Protein AF-A0A6B0SMX0-F1 (afdb_monomer)

Radius of gyration: 13.48 Å; Cα contacts (8 Å, |Δi|>4): 174; chains: 1; bounding box: 30×24×40 Å

Secondary structure (DSSP, 8-state):
-EEEE--SSS------S--TT-PPEEEEEEE--TTS--EEPPHHHHHH-HHHHHHHHH--TT-SEEEEEEPGGGHHHHHHHHHHHHTT-SSEEETTEEEEEEEEE-

pLDDT: mean 76.84, std 15.34, range [36.81, 93.0]

Sequence (106 aa):
MIEAVECDSARFVDLAPDGGGIQPTYLVLLDVDDDVDVRQLSSTEVLLAPEVQNAVAYFGEQTDSVRVRTRPDRRLAVEEHVEAMREQGSAFEFAGRRFDLEVVAG

Structure (mmCIF, N/CA/C/O backbone):
data_AF-A0A6B0SMX0-F1
#
_entry.id   AF-A0A6B0SMX0-F1
#
loop_
_atom_site.group_PDB
_atom_site.id
_atom_site.type_symbol
_atom_site.label_atom_id
_atom_site.label_alt_id
_atom_site.label_comp_id
_atom_site.label_asym_id
_atom_site.label_entity_id
_atom_site.label_seq_id
_atom_site.pdbx_PDB_ins_code
_atom_site.Cartn_x
_atom_site.Cartn_y
_atom_site.Cartn_z
_atom_site.occupancy
_atom_site.B_iso_or_equiv
_atom_site.auth_seq_id
_atom_site.auth_comp_id
_atom_site.auth_asym_id
_atom_site.auth_atom_id
_atom_site.pdbx_PDB_model_num
ATOM 1 N N . MET A 1 1 ? -9.740 -9.868 -4.889 1.00 61.91 1 MET A N 1
ATOM 2 C CA . MET A 1 1 ? -8.399 -9.491 -5.391 1.00 61.91 1 MET A CA 1
ATOM 3 C C . MET A 1 1 ? -8.528 -8.484 -6.528 1.00 61.91 1 MET A C 1
ATOM 5 O O . MET A 1 1 ? -9.185 -8.785 -7.520 1.00 61.91 1 MET A O 1
ATOM 9 N N . ILE A 1 2 ? -7.930 -7.302 -6.369 1.00 68.75 2 ILE A N 1
ATOM 10 C CA . ILE A 1 2 ? -7.842 -6.239 -7.385 1.00 68.75 2 ILE A CA 1
ATOM 11 C C . ILE A 1 2 ? -6.376 -6.105 -7.819 1.00 68.75 2 ILE A C 1
ATOM 13 O O . ILE A 1 2 ? -5.495 -6.014 -6.968 1.00 68.75 2 ILE A O 1
ATOM 17 N N . GLU A 1 3 ? -6.101 -6.067 -9.124 1.00 61.09 3 GLU A N 1
ATOM 18 C CA . GLU A 1 3 ? -4.768 -5.742 -9.653 1.00 61.09 3 GLU A CA 1
ATOM 19 C C . GLU A 1 3 ? -4.734 -4.285 -10.144 1.00 61.09 3 GLU A C 1
ATOM 21 O O . GLU A 1 3 ? -5.610 -3.840 -10.885 1.00 61.09 3 GLU A O 1
ATOM 26 N N . ALA A 1 4 ? -3.720 -3.536 -9.715 1.00 58.00 4 ALA A N 1
ATOM 27 C CA . ALA A 1 4 ? -3.461 -2.142 -10.051 1.00 58.00 4 ALA A CA 1
ATOM 28 C C . ALA A 1 4 ? -2.016 -1.978 -10.565 1.00 58.00 4 ALA A C 1
ATOM 30 O O . ALA A 1 4 ? -1.135 -2.787 -10.279 1.00 58.00 4 ALA A O 1
ATOM 31 N N . VAL A 1 5 ? -1.750 -0.927 -11.340 1.00 58.03 5 VAL A N 1
ATOM 32 C CA . VAL A 1 5 ? -0.419 -0.617 -11.895 1.00 58.03 5 VAL A CA 1
ATOM 33 C C . VAL A 1 5 ? -0.039 0.803 -11.495 1.00 58.03 5 VAL A C 1
ATOM 35 O O . VAL A 1 5 ? -0.878 1.702 -11.546 1.00 58.03 5 VAL A O 1
ATOM 38 N N . GLU A 1 6 ? 1.215 1.001 -11.089 1.00 50.81 6 GLU A N 1
ATOM 39 C CA . GLU A 1 6 ? 1.743 2.304 -10.687 1.00 50.81 6 GLU A CA 1
ATOM 40 C C . GLU A 1 6 ? 1.675 3.343 -11.826 1.00 50.81 6 GLU A C 1
ATOM 42 O O . GLU A 1 6 ? 2.154 3.116 -12.941 1.00 50.81 6 GLU A O 1
ATOM 47 N N . CYS A 1 7 ? 1.143 4.529 -11.518 1.00 44.84 7 CYS A N 1
ATOM 48 C CA . CYS A 1 7 ? 1.295 5.730 -12.334 1.00 44.84 7 CYS A CA 1
ATOM 49 C C . CYS A 1 7 ? 1.549 6.941 -11.421 1.00 44.84 7 CYS A C 1
ATOM 51 O O . CYS A 1 7 ? 1.007 7.008 -10.320 1.00 44.84 7 CYS A O 1
ATOM 53 N N . ASP A 1 8 ? 2.333 7.920 -11.891 1.00 43.19 8 ASP A N 1
ATOM 54 C CA . ASP A 1 8 ? 2.762 9.120 -11.136 1.00 43.19 8 ASP A CA 1
ATOM 55 C C . ASP A 1 8 ? 1.599 10.059 -10.719 1.00 43.19 8 ASP A C 1
ATOM 57 O O . ASP A 1 8 ? 1.79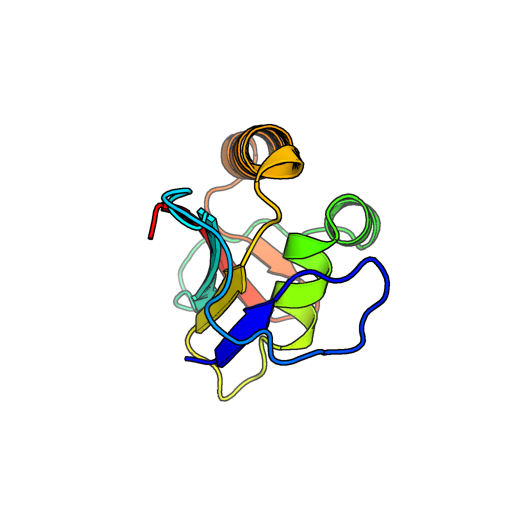2 11.101 -10.098 1.00 43.19 8 ASP A O 1
ATOM 61 N N . SER A 1 9 ? 0.364 9.701 -11.072 1.00 41.28 9 SER A N 1
ATOM 62 C CA . SER A 1 9 ? -0.887 10.302 -10.615 1.00 41.28 9 SER A CA 1
ATOM 63 C C . SER A 1 9 ? -1.947 9.197 -10.608 1.00 41.28 9 SER A C 1
ATOM 65 O O . SER A 1 9 ? -1.875 8.304 -11.447 1.00 41.28 9 SER A O 1
ATOM 67 N N . ALA A 1 10 ? -2.909 9.233 -9.684 1.00 40.56 10 ALA A N 1
ATOM 68 C CA . ALA A 1 10 ? -3.894 8.175 -9.399 1.00 40.56 10 ALA A CA 1
ATOM 69 C C . ALA A 1 10 ? -4.901 7.846 -10.541 1.00 40.56 10 ALA A C 1
ATOM 71 O O . ALA A 1 10 ? -6.110 7.787 -10.316 1.00 40.56 10 ALA A O 1
ATOM 72 N N . ARG A 1 11 ? -4.452 7.667 -11.790 1.00 39.19 11 ARG A N 1
ATOM 73 C CA . ARG A 1 11 ? -5.276 7.319 -12.957 1.00 39.19 11 ARG A CA 1
ATOM 74 C C . ARG A 1 11 ? -4.601 6.250 -13.818 1.00 39.19 11 ARG A C 1
ATOM 76 O O . ARG A 1 11 ? -3.430 6.357 -14.162 1.00 39.19 11 ARG A O 1
ATOM 83 N N . PHE A 1 12 ? -5.393 5.233 -14.147 1.00 51.69 12 PHE A N 1
ATOM 84 C CA . PHE A 1 12 ? -4.987 3.965 -14.749 1.00 51.69 12 PHE A CA 1
ATOM 85 C C . PHE A 1 12 ? -4.658 4.017 -16.242 1.00 51.69 12 PHE A C 1
ATOM 87 O O . PHE A 1 12 ? -5.303 4.742 -17.003 1.00 51.69 12 PHE A O 1
ATOM 94 N N . VAL A 1 13 ? -3.768 3.107 -16.653 1.00 36.97 13 VAL A N 1
ATOM 95 C CA . VAL A 1 13 ? -3.657 2.574 -18.017 1.00 36.97 13 VAL A CA 1
ATOM 96 C C . VAL A 1 13 ? -3.410 1.064 -17.918 1.00 36.97 13 VAL A C 1
ATOM 98 O O . VAL A 1 13 ? -2.516 0.633 -17.193 1.00 36.97 13 VAL A O 1
ATOM 101 N N . ASP A 1 14 ? -4.208 0.275 -18.635 1.00 36.81 14 ASP A N 1
ATOM 102 C CA . ASP A 1 14 ? -3.949 -1.144 -18.888 1.00 36.81 14 ASP A CA 1
ATOM 103 C C . ASP A 1 14 ? -2.728 -1.250 -19.817 1.00 36.81 14 ASP A C 1
ATOM 105 O O . ASP A 1 14 ? -2.736 -0.692 -20.918 1.00 36.81 14 ASP A O 1
ATOM 109 N N . LEU A 1 15 ? -1.645 -1.884 -19.362 1.00 45.62 15 LEU A N 1
ATOM 110 C CA . LEU A 1 15 ? -0.448 -2.072 -20.178 1.00 45.62 15 LEU A CA 1
ATOM 111 C C . LEU A 1 15 ? -0.404 -3.514 -20.664 1.00 45.62 15 LEU A C 1
ATOM 113 O O . LEU A 1 15 ? -0.078 -4.438 -19.916 1.00 45.62 15 LEU A O 1
ATOM 117 N N . ALA A 1 16 ? -0.691 -3.648 -21.958 1.00 42.62 16 ALA A N 1
ATOM 118 C CA . ALA A 1 16 ? -0.345 -4.795 -22.776 1.00 42.62 16 ALA A CA 1
ATOM 119 C C . ALA A 1 16 ? 1.064 -5.335 -22.432 1.00 42.62 16 ALA A C 1
ATOM 121 O O . ALA A 1 16 ? 1.950 -4.567 -22.037 1.00 42.62 16 ALA A O 1
ATOM 122 N N . PRO A 1 17 ? 1.288 -6.653 -22.576 1.00 43.25 17 PRO A N 1
ATOM 123 C CA . PRO A 1 17 ? 2.495 -7.336 -22.129 1.00 43.25 17 PRO A CA 1
ATOM 124 C C . PRO A 1 17 ? 3.679 -7.064 -23.067 1.00 43.25 17 PRO A C 1
ATOM 126 O O . PRO A 1 17 ? 4.165 -7.972 -23.727 1.00 43.25 17 PRO A O 1
ATOM 129 N N . ASP A 1 18 ? 4.176 -5.831 -23.115 1.00 58.06 18 ASP A N 1
ATOM 130 C CA . ASP A 1 18 ? 5.350 -5.479 -23.911 1.00 58.06 18 ASP A CA 1
ATOM 131 C C . ASP A 1 18 ? 6.480 -5.006 -22.991 1.00 58.06 18 ASP A C 1
ATOM 133 O O . ASP A 1 18 ? 6.502 -3.877 -22.504 1.00 58.06 18 ASP A O 1
ATOM 137 N N . GLY A 1 19 ? 7.438 -5.896 -22.719 1.00 45.41 19 GLY A N 1
ATOM 138 C CA . GLY A 1 19 ? 8.633 -5.555 -21.946 1.00 45.41 19 GLY A CA 1
ATOM 139 C C . GLY A 1 19 ? 9.514 -6.762 -21.655 1.00 45.41 19 GLY A C 1
ATOM 140 O O . GLY A 1 19 ? 9.352 -7.414 -20.630 1.00 45.41 19 GLY A O 1
ATOM 141 N N . GLY A 1 20 ? 10.434 -7.067 -22.572 1.00 50.97 20 GLY A N 1
ATOM 142 C CA . GLY A 1 20 ? 11.331 -8.224 -22.534 1.00 50.97 20 GLY A CA 1
ATOM 143 C C . GLY A 1 20 ? 11.932 -8.553 -21.161 1.00 50.97 20 GLY A C 1
ATOM 144 O O . GLY A 1 20 ? 12.676 -7.763 -20.594 1.00 50.97 20 GLY A O 1
ATOM 145 N N . GLY A 1 21 ? 11.646 -9.760 -20.668 1.00 57.12 21 GLY A N 1
ATOM 146 C CA . GLY A 1 21 ? 12.440 -10.492 -19.672 1.00 57.12 21 GLY A CA 1
ATOM 147 C C . GLY A 1 21 ? 12.546 -9.922 -18.252 1.00 57.12 21 GLY A C 1
ATOM 148 O O . GLY A 1 21 ? 13.131 -10.593 -17.406 1.00 57.12 21 GLY A O 1
ATOM 149 N N . ILE A 1 22 ? 12.007 -8.735 -17.958 1.00 60.78 22 ILE A N 1
ATOM 150 C CA . ILE A 1 22 ? 12.033 -8.174 -16.601 1.00 60.78 22 ILE A CA 1
ATOM 151 C C . ILE A 1 22 ? 10.847 -8.729 -15.815 1.00 60.78 22 ILE A C 1
ATOM 153 O O . ILE A 1 22 ? 9.690 -8.434 -16.115 1.00 60.78 22 ILE A O 1
ATOM 157 N N . GLN A 1 23 ? 11.163 -9.530 -14.800 1.00 66.00 23 GLN A N 1
ATOM 158 C CA . GLN A 1 23 ? 10.198 -10.102 -13.871 1.00 66.00 23 GLN A CA 1
ATOM 159 C C . GLN A 1 23 ? 9.485 -8.965 -13.108 1.00 66.00 23 GLN A C 1
ATOM 161 O O . GLN A 1 23 ? 10.162 -8.158 -12.465 1.00 66.00 23 GLN A O 1
ATOM 166 N N . PRO A 1 24 ? 8.152 -8.830 -13.218 1.00 69.56 24 PRO A N 1
ATOM 167 C CA . PRO A 1 24 ? 7.427 -7.725 -12.598 1.00 69.56 24 PRO A CA 1
ATOM 168 C C . PRO A 1 24 ? 7.458 -7.837 -11.068 1.00 69.56 24 PRO A C 1
ATOM 170 O O . PRO A 1 24 ? 7.237 -8.913 -10.527 1.00 69.56 24 PRO A O 1
ATOM 173 N N . THR A 1 25 ? 7.705 -6.735 -10.361 1.00 79.62 25 THR A N 1
ATOM 174 C CA . THR A 1 25 ? 7.561 -6.669 -8.897 1.00 79.62 25 THR A CA 1
ATOM 175 C C . THR A 1 25 ? 6.213 -6.057 -8.547 1.00 79.62 25 THR A C 1
ATOM 177 O O . THR A 1 25 ? 5.699 -5.201 -9.271 1.00 79.62 25 THR A O 1
ATOM 180 N N . TYR A 1 26 ? 5.624 -6.519 -7.449 1.00 82.06 26 TYR A N 1
ATOM 181 C CA . TYR A 1 26 ? 4.341 -6.045 -6.971 1.00 82.06 26 TYR A CA 1
ATOM 182 C C . TYR A 1 26 ? 4.383 -5.756 -5.477 1.00 82.06 26 TYR A C 1
ATOM 184 O O . TYR A 1 26 ? 4.897 -6.569 -4.714 1.00 82.06 26 TYR A O 1
ATOM 192 N N . LEU A 1 27 ? 3.781 -4.640 -5.073 1.00 85.25 27 LEU A N 1
ATOM 193 C CA . LEU A 1 27 ? 3.344 -4.410 -3.702 1.00 85.25 27 LEU A CA 1
ATOM 194 C C . LEU A 1 27 ? 1.963 -5.044 -3.536 1.00 85.25 27 LEU A C 1
ATOM 196 O O . LEU A 1 27 ? 1.054 -4.746 -4.306 1.00 85.25 27 LEU A O 1
ATOM 200 N N . VAL A 1 28 ? 1.793 -5.911 -2.554 1.00 84.81 28 VAL A N 1
ATOM 201 C CA . VAL A 1 28 ? 0.523 -6.554 -2.232 1.00 84.81 28 VAL A CA 1
ATOM 202 C C . VAL A 1 28 ? 0.059 -6.034 -0.886 1.00 84.81 28 VAL A C 1
ATOM 204 O O . VAL A 1 28 ? 0.834 -5.977 0.058 1.00 84.81 28 VAL A O 1
ATOM 207 N N . LEU A 1 29 ? -1.202 -5.646 -0.816 1.00 89.50 29 LEU A N 1
ATOM 208 C CA . LEU A 1 29 ? -1.875 -5.227 0.396 1.00 89.50 29 LEU A CA 1
ATOM 209 C C . LEU A 1 29 ? -2.946 -6.274 0.694 1.00 89.50 29 LEU A C 1
ATOM 211 O O . LEU A 1 29 ? -3.765 -6.571 -0.180 1.00 89.50 29 LEU A O 1
ATOM 215 N N . LEU A 1 30 ? -2.871 -6.886 1.871 1.00 87.88 30 LEU A N 1
ATOM 216 C CA . LEU A 1 30 ? -3.654 -8.056 2.271 1.00 87.88 30 LEU A CA 1
ATOM 217 C C . LEU A 1 30 ? -4.556 -7.692 3.445 1.00 87.88 30 LEU A C 1
ATOM 219 O O . LEU A 1 30 ? -4.069 -7.103 4.403 1.00 87.88 30 LEU A O 1
ATOM 223 N N . ASP A 1 31 ? -5.835 -8.054 3.387 1.00 88.25 31 ASP A N 1
ATOM 224 C CA . ASP A 1 31 ? -6.731 -7.940 4.542 1.00 88.25 31 ASP A CA 1
ATOM 225 C C . ASP A 1 31 ? -6.248 -8.837 5.680 1.00 88.25 31 ASP A C 1
ATOM 227 O O . ASP A 1 31 ? -5.750 -9.943 5.452 1.00 88.25 31 ASP A O 1
ATOM 231 N N . VAL A 1 32 ? -6.351 -8.321 6.901 1.00 90.00 32 VAL A N 1
ATOM 232 C CA . VAL A 1 32 ? -5.945 -9.025 8.119 1.00 90.00 32 VAL A CA 1
ATOM 233 C C . VAL A 1 32 ? -7.098 -9.042 9.106 1.00 90.00 32 VAL A C 1
ATOM 235 O O . VAL A 1 32 ? -7.913 -8.118 9.139 1.00 90.00 32 VAL A O 1
ATOM 238 N N . ASP A 1 33 ? -7.141 -10.095 9.917 1.00 86.25 33 ASP A N 1
ATOM 239 C CA . ASP A 1 33 ? -8.184 -10.289 10.914 1.00 86.25 33 ASP A CA 1
ATOM 240 C C . ASP A 1 33 ? -8.182 -9.179 11.982 1.00 86.25 33 ASP A C 1
ATOM 242 O O . ASP A 1 33 ? -7.169 -8.539 12.284 1.00 86.25 33 ASP A O 1
ATOM 246 N N . ASP A 1 34 ? -9.348 -8.962 12.592 1.00 84.06 34 ASP A N 1
ATOM 247 C CA . ASP A 1 34 ? -9.566 -7.883 13.559 1.00 84.06 34 ASP A CA 1
ATOM 248 C C . ASP A 1 34 ? -8.814 -8.045 14.892 1.00 84.06 34 ASP A C 1
ATOM 250 O O . ASP A 1 34 ? -8.747 -7.091 15.677 1.00 84.06 34 ASP A O 1
ATOM 254 N N . ASP A 1 35 ? -8.290 -9.237 15.168 1.00 85.12 35 ASP A N 1
ATOM 255 C CA . ASP A 1 35 ? -7.529 -9.587 16.368 1.00 85.12 35 ASP A CA 1
ATOM 256 C C . ASP A 1 35 ? -6.016 -9.362 16.220 1.00 85.12 35 ASP A C 1
ATOM 258 O O . ASP A 1 35 ? -5.275 -9.535 17.191 1.00 85.12 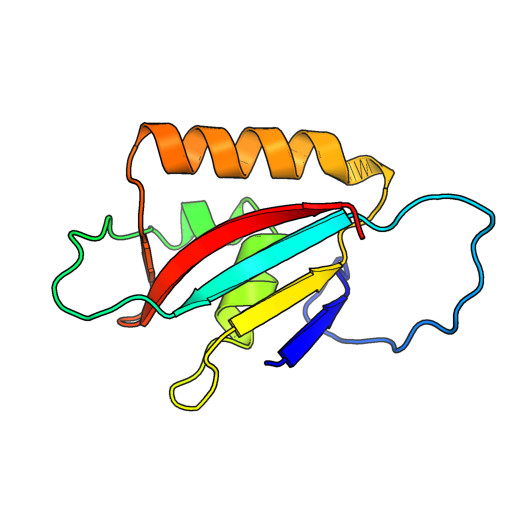35 ASP A O 1
ATOM 262 N N . VAL A 1 36 ? -5.554 -8.935 15.042 1.00 87.25 36 VAL A N 1
ATOM 263 C CA . VAL A 1 36 ? -4.157 -8.563 14.810 1.00 87.25 36 VAL A CA 1
ATOM 264 C C . VAL A 1 36 ? -3.885 -7.163 15.365 1.00 87.25 36 VAL A C 1
ATOM 266 O O . VAL A 1 36 ? -4.590 -6.199 15.056 1.00 87.25 36 VAL A O 1
ATOM 269 N N . ASP A 1 37 ? -2.822 -7.029 16.161 1.00 89.00 37 ASP A N 1
ATOM 270 C CA . ASP A 1 37 ? -2.332 -5.721 16.596 1.00 89.00 37 ASP A CA 1
ATOM 271 C C . ASP A 1 37 ? -1.815 -4.932 15.387 1.00 89.00 37 ASP A C 1
ATOM 273 O O . ASP A 1 37 ? -0.862 -5.327 14.710 1.00 89.00 37 ASP A O 1
ATOM 277 N N . VAL A 1 38 ? -2.445 -3.787 15.135 1.00 92.19 38 VAL A N 1
ATOM 278 C CA . VAL A 1 38 ? -2.138 -2.922 13.996 1.00 92.19 38 VAL A CA 1
ATOM 279 C C . VAL A 1 38 ? -1.465 -1.635 14.435 1.00 92.19 38 VAL A C 1
ATOM 281 O O . VAL A 1 38 ? -1.820 -1.010 15.437 1.00 92.19 38 VAL A O 1
ATOM 284 N N . ARG A 1 39 ? -0.514 -1.185 13.623 1.00 93.00 39 ARG A N 1
ATOM 285 C CA . ARG A 1 39 ? 0.056 0.151 13.729 1.00 93.00 39 ARG A CA 1
ATOM 286 C C . ARG A 1 39 ? -0.740 1.122 12.864 1.00 93.00 39 ARG A C 1
ATOM 288 O O . ARG A 1 39 ? -0.831 0.956 11.652 1.00 93.00 39 ARG A O 1
ATOM 295 N N . GLN A 1 40 ? -1.223 2.204 13.461 1.00 91.38 40 GLN A N 1
ATOM 296 C CA . GLN A 1 40 ? -1.883 3.259 12.701 1.00 91.38 40 GLN A CA 1
ATOM 297 C C . GLN A 1 40 ? -0.877 4.053 11.851 1.00 91.38 40 GLN A C 1
ATOM 299 O O . GLN A 1 40 ? 0.079 4.625 12.380 1.00 91.38 40 GLN A O 1
ATOM 304 N N . LEU A 1 41 ? -1.108 4.104 10.539 1.00 89.19 41 LEU A N 1
ATOM 305 C CA . LEU A 1 41 ? -0.321 4.899 9.600 1.00 89.19 41 LEU A CA 1
ATOM 306 C C . LEU A 1 41 ? -0.834 6.337 9.541 1.00 89.19 41 LEU A C 1
ATOM 308 O O . LEU A 1 41 ? -2.040 6.595 9.498 1.00 89.19 41 LEU A O 1
ATOM 312 N N . SER A 1 42 ? 0.088 7.292 9.485 1.00 89.88 42 SER A N 1
ATOM 313 C CA . SER A 1 42 ? -0.240 8.683 9.185 1.00 89.88 42 SER A CA 1
ATOM 314 C C . SER A 1 42 ? -0.435 8.905 7.683 1.00 89.88 42 SER A C 1
ATOM 316 O O . SER A 1 42 ? 0.115 8.197 6.839 1.00 89.88 42 SER A O 1
ATOM 318 N N . SER A 1 43 ? -1.166 9.965 7.324 1.00 85.94 43 SER A N 1
ATOM 319 C CA . SER A 1 43 ? -1.314 10.373 5.920 1.00 85.94 43 SER A CA 1
ATOM 320 C C . SER A 1 43 ? 0.029 10.671 5.254 1.00 85.94 43 SER A C 1
ATOM 322 O O . SER A 1 43 ? 0.176 10.436 4.062 1.00 85.94 43 SER A O 1
ATOM 324 N N . THR A 1 44 ? 1.014 11.171 6.005 1.00 86.75 44 THR A N 1
ATOM 325 C CA . THR A 1 44 ? 2.360 11.427 5.481 1.00 86.75 44 THR A CA 1
ATOM 326 C C . THR A 1 44 ? 3.037 10.129 5.062 1.00 86.75 44 THR A C 1
ATOM 328 O O . THR A 1 44 ? 3.571 10.065 3.964 1.00 86.75 44 THR 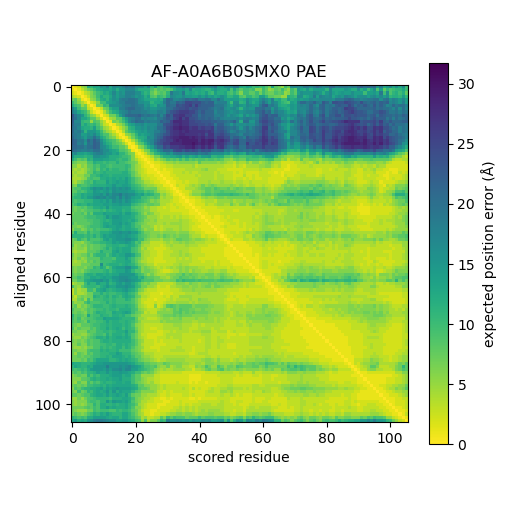A O 1
ATOM 331 N N . GLU A 1 45 ? 2.978 9.090 5.896 1.00 84.31 45 GLU A N 1
ATOM 332 C CA . GLU A 1 45 ? 3.571 7.783 5.585 1.00 84.31 45 GLU A CA 1
ATOM 333 C C . GLU A 1 45 ? 2.945 7.164 4.334 1.00 84.31 45 GLU A C 1
ATOM 335 O O . GLU A 1 45 ? 3.667 6.698 3.460 1.00 84.31 45 GLU A O 1
ATOM 340 N N . VAL A 1 46 ? 1.620 7.263 4.184 1.00 82.88 46 VAL A N 1
ATOM 341 C CA . VAL A 1 46 ? 0.926 6.782 2.979 1.00 82.88 46 VAL A CA 1
ATOM 342 C C . VAL A 1 46 ? 1.298 7.591 1.731 1.00 82.88 46 VAL A C 1
ATOM 344 O O . VAL A 1 46 ? 1.451 7.022 0.655 1.00 82.88 46 VAL A O 1
ATOM 347 N N . LEU A 1 47 ? 1.458 8.912 1.848 1.00 77.81 47 LEU A N 1
ATOM 348 C CA . LEU A 1 47 ? 1.774 9.793 0.714 1.00 77.81 47 LEU A CA 1
ATOM 349 C C . LEU A 1 47 ? 3.246 9.739 0.274 1.00 77.81 47 LEU A C 1
ATOM 351 O O . LEU A 1 47 ? 3.559 10.180 -0.831 1.00 77.81 47 LEU A O 1
ATOM 355 N N . LEU A 1 48 ? 4.149 9.230 1.117 1.00 79.31 48 LEU A N 1
ATOM 356 C CA . LEU A 1 48 ? 5.570 9.091 0.783 1.00 79.31 48 LEU A CA 1
ATOM 357 C C . LEU A 1 48 ? 5.838 7.947 -0.208 1.00 79.31 48 LEU A C 1
ATOM 359 O O . LEU A 1 48 ? 6.854 7.990 -0.902 1.00 79.31 48 LEU A O 1
ATOM 363 N N . ALA A 1 49 ? 4.926 6.975 -0.315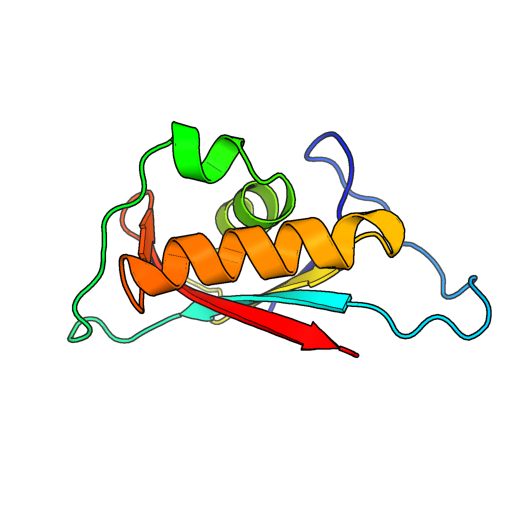 1.00 76.94 49 ALA A N 1
ATOM 364 C CA . ALA A 1 49 ? 5.021 5.849 -1.239 1.00 76.94 49 ALA A CA 1
ATOM 365 C C . ALA A 1 49 ? 3.784 5.775 -2.159 1.00 76.94 49 ALA A C 1
ATOM 367 O O . ALA A 1 49 ? 2.734 5.269 -1.752 1.00 76.94 49 ALA A O 1
ATOM 368 N N . PRO A 1 50 ? 3.890 6.240 -3.420 1.00 78.12 50 PRO A N 1
ATOM 369 C CA . PRO A 1 50 ? 2.834 6.136 -4.430 1.00 78.12 50 PRO A CA 1
ATOM 370 C C . PRO A 1 50 ? 2.201 4.743 -4.560 1.00 78.12 50 PRO A C 1
ATOM 372 O O . PRO A 1 50 ? 1.007 4.624 -4.818 1.00 78.12 50 PRO A O 1
ATOM 375 N N . GLU A 1 51 ? 2.974 3.677 -4.375 1.00 79.69 51 GLU A N 1
ATOM 376 C CA . GLU A 1 51 ? 2.518 2.291 -4.421 1.00 79.69 51 GLU A CA 1
ATOM 377 C C . GLU A 1 51 ? 1.561 1.979 -3.261 1.00 79.69 51 GLU A C 1
ATOM 379 O O . GLU A 1 51 ? 0.490 1.418 -3.493 1.00 79.69 51 GLU A O 1
ATOM 384 N N . VAL A 1 52 ? 1.898 2.410 -2.039 1.00 82.25 52 VAL A N 1
ATOM 385 C CA . VAL A 1 52 ? 1.046 2.264 -0.845 1.00 82.25 52 VAL A CA 1
ATOM 386 C C . VAL A 1 52 ? -0.207 3.119 -0.992 1.00 82.25 52 VAL A C 1
ATOM 388 O O . VAL A 1 52 ? -1.315 2.630 -0.774 1.00 82.25 52 VAL A O 1
ATOM 391 N N . GLN A 1 53 ? -0.059 4.369 -1.440 1.00 83.88 53 GLN A N 1
ATOM 392 C CA . GLN A 1 53 ? -1.192 5.251 -1.720 1.00 83.88 53 GLN A CA 1
ATOM 393 C C . GLN A 1 53 ? -2.169 4.619 -2.721 1.00 83.88 53 GLN A C 1
ATOM 395 O O . GLN A 1 53 ? -3.383 4.661 -2.515 1.00 83.88 53 GLN A O 1
ATOM 400 N N . ASN A 1 54 ? -1.648 4.020 -3.796 1.00 79.62 54 ASN A N 1
ATOM 401 C CA . ASN A 1 54 ? -2.464 3.335 -4.791 1.00 79.62 54 ASN A CA 1
ATOM 402 C C . ASN A 1 54 ? -3.129 2.086 -4.208 1.00 79.62 54 ASN A C 1
ATOM 404 O O . ASN A 1 54 ? -4.322 1.894 -4.420 1.00 79.62 54 ASN A O 1
ATOM 408 N N . ALA A 1 55 ? -2.398 1.260 -3.457 1.00 82.44 55 ALA A N 1
ATOM 409 C CA . ALA A 1 55 ? -2.952 0.050 -2.861 1.00 82.44 55 ALA A CA 1
ATOM 410 C C . ALA A 1 55 ? -4.130 0.374 -1.926 1.00 82.44 55 ALA A C 1
ATOM 412 O O . ALA A 1 55 ? -5.220 -0.175 -2.081 1.00 82.44 55 ALA A O 1
ATOM 413 N N . VAL A 1 56 ? -3.939 1.347 -1.032 1.00 85.25 56 VAL A N 1
ATOM 414 C CA . VAL A 1 56 ? -4.953 1.816 -0.078 1.00 85.25 56 VAL A CA 1
ATOM 415 C C . VAL A 1 56 ? -6.182 2.395 -0.786 1.00 85.25 56 VAL A C 1
ATOM 417 O O . VAL A 1 56 ? -7.304 2.161 -0.346 1.00 85.25 56 VAL A O 1
ATOM 420 N N . ALA A 1 57 ? -6.010 3.111 -1.903 1.00 83.38 57 ALA A N 1
ATOM 421 C CA . ALA A 1 57 ? -7.131 3.699 -2.642 1.00 83.38 57 ALA A CA 1
ATOM 422 C C . ALA A 1 57 ? -8.122 2.659 -3.202 1.00 83.38 57 ALA A C 1
ATOM 424 O O . ALA A 1 57 ? -9.293 2.984 -3.400 1.00 83.38 57 ALA A O 1
ATOM 425 N N . TYR A 1 58 ? -7.672 1.422 -3.445 1.00 77.00 58 TYR A N 1
ATOM 426 C CA . TYR A 1 58 ? -8.509 0.324 -3.950 1.00 77.00 58 TYR A CA 1
ATOM 427 C C . TYR A 1 58 ? -8.852 -0.724 -2.885 1.00 77.00 58 TYR A C 1
ATOM 429 O O . TYR A 1 58 ? -9.594 -1.672 -3.160 1.00 77.00 58 TYR A O 1
ATOM 437 N N . PHE A 1 59 ? -8.349 -0.548 -1.665 1.00 81.31 59 PHE A N 1
ATOM 438 C CA . PHE A 1 59 ? -8.582 -1.458 -0.556 1.00 81.31 59 PHE A CA 1
ATOM 439 C C . PHE A 1 59 ? -9.872 -1.096 0.195 1.00 81.31 59 PHE A C 1
ATOM 441 O O . PHE A 1 59 ? -9.867 -0.407 1.215 1.00 81.31 59 PHE A O 1
ATOM 448 N N . GLY A 1 60 ? -11.002 -1.512 -0.380 1.00 77.81 60 GLY A N 1
ATOM 449 C CA . GLY A 1 60 ? -12.342 -1.310 0.174 1.00 77.81 60 GLY A CA 1
ATOM 450 C C . GLY A 1 60 ? -12.880 -2.522 0.940 1.00 77.81 60 GLY A C 1
ATOM 451 O O . GLY A 1 60 ? -12.272 -3.584 0.958 1.00 77.81 60 GLY A O 1
ATOM 452 N N . GLU A 1 61 ? -14.078 -2.382 1.514 1.00 75.56 61 GLU A N 1
ATOM 453 C CA . GLU A 1 61 ? -14.738 -3.410 2.347 1.00 75.56 61 GLU A CA 1
ATOM 454 C C . GLU A 1 61 ? -14.977 -4.762 1.654 1.00 75.56 61 GLU A C 1
ATOM 456 O O . GLU A 1 61 ? -15.211 -5.758 2.326 1.00 75.56 61 GLU A O 1
ATOM 461 N N . GLN A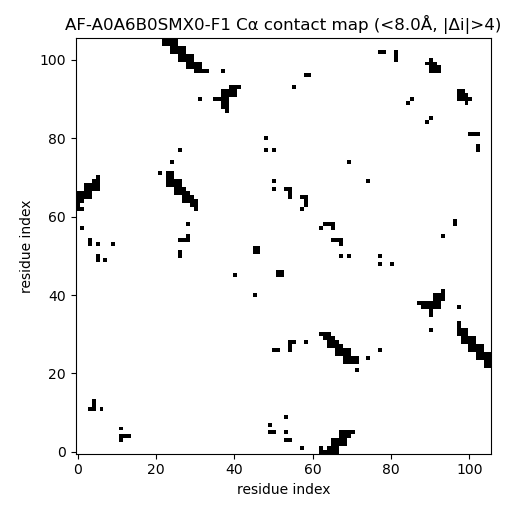 1 62 ? -14.951 -4.803 0.320 1.00 76.81 62 GLN A N 1
ATOM 462 C CA . GLN A 1 62 ? -15.173 -6.014 -0.481 1.00 76.81 62 GLN A CA 1
ATOM 463 C C . GLN A 1 62 ? -13.877 -6.564 -1.099 1.00 76.81 62 GLN A C 1
ATOM 465 O O . GLN A 1 62 ? -13.930 -7.415 -1.989 1.00 76.81 62 GLN A O 1
ATOM 470 N N . THR A 1 63 ? -12.721 -6.039 -0.690 1.00 76.00 63 THR A N 1
ATOM 471 C CA . THR A 1 63 ? -11.431 -6.348 -1.303 1.00 76.00 63 THR A CA 1
ATOM 472 C C . THR A 1 63 ? -10.525 -7.057 -0.307 1.00 76.00 63 THR A C 1
ATOM 474 O O . THR A 1 63 ? -9.936 -6.412 0.546 1.00 76.00 63 THR A O 1
ATOM 477 N N . ASP A 1 64 ? -10.327 -8.364 -0.490 1.00 80.50 64 ASP A N 1
ATOM 478 C CA . ASP A 1 64 ? -9.409 -9.145 0.363 1.00 80.50 64 ASP A CA 1
ATOM 479 C C . ASP A 1 64 ? -7.929 -8.830 0.090 1.00 80.50 64 ASP A C 1
ATOM 481 O O . ASP A 1 64 ? -7.056 -9.053 0.924 1.00 80.50 64 ASP A O 1
ATOM 485 N N . SER A 1 65 ? -7.619 -8.357 -1.122 1.00 82.81 65 SER A N 1
ATOM 486 C CA . SER A 1 65 ? -6.255 -7.994 -1.500 1.00 82.81 65 SER A CA 1
ATOM 487 C C . SER A 1 65 ? -6.180 -7.043 -2.691 1.00 82.81 65 SER A C 1
ATOM 489 O O . SER A 1 65 ? -6.981 -7.133 -3.634 1.00 82.81 65 SER A O 1
ATOM 491 N N . VAL A 1 66 ? -5.177 -6.161 -2.668 1.00 82.94 66 VAL A N 1
ATOM 492 C CA . VAL A 1 66 ? -4.794 -5.282 -3.781 1.00 82.94 66 VAL A CA 1
ATOM 493 C C . VAL A 1 66 ? -3.344 -5.542 -4.150 1.00 82.94 66 VAL A C 1
ATOM 495 O O . VAL A 1 66 ? -2.467 -5.510 -3.297 1.00 82.94 66 VAL A O 1
ATOM 498 N N . ARG A 1 67 ? -3.073 -5.760 -5.433 1.00 83.69 67 ARG A N 1
ATOM 499 C CA . ARG A 1 67 ? -1.725 -5.970 -5.959 1.00 83.69 67 ARG A CA 1
ATOM 500 C C . ARG A 1 67 ? -1.349 -4.815 -6.879 1.00 83.69 67 ARG A C 1
ATOM 502 O O . ARG A 1 67 ? -1.962 -4.663 -7.926 1.00 83.69 67 ARG A O 1
ATOM 509 N N . VAL A 1 68 ? -0.343 -4.025 -6.523 1.00 81.12 68 VAL A N 1
ATOM 510 C CA . VAL A 1 68 ? 0.163 -2.882 -7.294 1.00 81.12 68 VAL A CA 1
ATOM 511 C C . VAL A 1 68 ? 1.467 -3.260 -7.983 1.00 81.12 68 VAL A C 1
ATOM 513 O O . VAL A 1 68 ? 2.475 -3.482 -7.320 1.00 81.12 68 VAL A O 1
ATOM 516 N N . ARG A 1 69 ? 1.479 -3.314 -9.317 1.00 81.50 69 ARG A N 1
ATOM 517 C CA . ARG A 1 69 ? 2.711 -3.505 -10.095 1.00 81.50 69 ARG A CA 1
ATOM 518 C C . ARG A 1 69 ? 3.610 -2.281 -9.952 1.00 81.50 69 ARG A C 1
ATOM 520 O O . ARG A 1 69 ? 3.184 -1.179 -10.294 1.00 81.50 69 ARG A O 1
ATOM 527 N N . THR A 1 70 ? 4.844 -2.493 -9.516 1.00 76.94 70 THR A N 1
ATOM 528 C CA . THR A 1 70 ? 5.856 -1.448 -9.338 1.00 76.94 70 THR A CA 1
ATOM 529 C C . THR A 1 70 ? 6.682 -1.291 -10.611 1.00 76.94 70 THR A C 1
ATOM 531 O O . THR A 1 70 ? 6.946 -2.271 -11.323 1.00 76.94 70 THR A O 1
ATOM 534 N N . ARG A 1 71 ? 7.137 -0.072 -10.918 1.00 74.75 71 ARG A N 1
ATOM 535 C CA . ARG A 1 71 ? 8.123 0.104 -11.992 1.00 74.75 71 ARG A CA 1
ATOM 536 C C . ARG A 1 71 ? 9.462 -0.566 -11.618 1.00 74.75 71 ARG A C 1
ATOM 538 O O . ARG A 1 71 ? 9.839 -0.555 -10.443 1.00 74.75 71 ARG A O 1
ATOM 545 N N . PRO A 1 72 ? 10.201 -1.162 -12.577 1.00 74.38 72 PRO A N 1
ATOM 546 C CA . PRO A 1 72 ? 11.444 -1.883 -12.277 1.00 74.38 72 PRO A CA 1
ATOM 547 C C . PRO A 1 72 ? 12.522 -1.049 -11.571 1.00 74.38 72 PRO A C 1
ATOM 549 O O . PRO A 1 72 ? 13.247 -1.569 -10.730 1.00 74.38 72 PRO A O 1
ATOM 552 N N . ASP A 1 73 ? 12.621 0.239 -11.892 1.00 76.38 73 ASP A N 1
ATOM 553 C CA . ASP A 1 73 ? 13.574 1.195 -11.314 1.00 76.38 73 ASP A CA 1
ATOM 554 C C . ASP A 1 73 ? 13.246 1.589 -9.866 1.00 76.38 73 ASP A C 1
ATOM 556 O O . ASP A 1 73 ? 14.122 2.058 -9.144 1.00 76.38 73 ASP A O 1
ATOM 560 N N . ARG A 1 74 ? 12.007 1.354 -9.421 1.00 77.06 74 ARG A N 1
ATOM 561 C CA . ARG A 1 74 ? 11.530 1.690 -8.073 1.00 77.06 74 ARG A CA 1
ATOM 562 C C . ARG A 1 74 ? 11.513 0.519 -7.107 1.00 77.06 74 ARG A C 1
ATOM 564 O O . ARG A 1 74 ? 11.327 0.724 -5.912 1.00 77.06 74 ARG A O 1
ATOM 571 N N . ARG A 1 75 ? 11.743 -0.697 -7.607 1.00 81.12 75 ARG A N 1
ATOM 572 C CA . ARG A 1 75 ? 11.704 -1.938 -6.828 1.00 81.12 75 ARG A CA 1
ATOM 573 C C . ARG A 1 75 ? 12.440 -1.823 -5.491 1.00 81.12 75 ARG A C 1
ATOM 575 O O . ARG A 1 75 ? 11.837 -2.082 -4.459 1.00 81.12 75 ARG A O 1
ATOM 582 N N . LEU A 1 76 ? 13.713 -1.421 -5.524 1.00 84.50 76 LEU A N 1
ATOM 583 C CA . LEU A 1 76 ? 14.540 -1.349 -4.317 1.00 84.50 76 LEU A CA 1
ATOM 584 C C . LEU A 1 76 ? 13.973 -0.342 -3.308 1.00 84.50 76 LEU A C 1
ATOM 586 O O . LEU A 1 76 ? 13.886 -0.648 -2.128 1.00 84.50 76 LEU A O 1
ATOM 590 N N . ALA A 1 77 ? 13.523 0.823 -3.779 1.00 84.00 77 ALA A N 1
ATOM 591 C CA . ALA A 1 77 ? 12.942 1.844 -2.913 1.00 84.00 77 ALA A CA 1
ATOM 592 C C . ALA A 1 77 ? 11.636 1.368 -2.251 1.00 84.00 77 ALA A C 1
ATOM 594 O O . ALA A 1 77 ? 11.393 1.683 -1.090 1.00 84.00 77 ALA A O 1
ATOM 595 N N . VAL A 1 78 ? 10.811 0.590 -2.963 1.00 83.81 78 VAL A N 1
ATOM 596 C CA . VAL A 1 78 ? 9.593 -0.015 -2.398 1.00 83.81 78 VAL A CA 1
ATOM 597 C C . VAL A 1 78 ? 9.939 -1.090 -1.372 1.00 83.81 78 VAL A C 1
ATOM 599 O O . VAL A 1 78 ? 9.356 -1.093 -0.293 1.00 83.81 78 VAL A O 1
ATOM 602 N N . GLU A 1 79 ? 10.890 -1.975 -1.686 1.00 87.38 79 GLU A N 1
ATOM 603 C CA . GLU A 1 79 ? 11.372 -3.009 -0.760 1.00 87.38 79 GLU A CA 1
ATOM 604 C C . GLU A 1 79 ? 11.905 -2.374 0.538 1.00 87.38 79 GLU A C 1
ATOM 606 O O . GLU A 1 79 ? 11.459 -2.739 1.623 1.00 87.38 79 GLU A O 1
ATOM 611 N N . GLU A 1 80 ? 12.777 -1.367 0.434 1.00 89.06 80 GLU A N 1
ATOM 612 C CA . GLU A 1 80 ? 13.331 -0.637 1.583 1.00 89.06 80 GLU A CA 1
ATOM 613 C C . GLU A 1 80 ? 12.251 0.101 2.387 1.00 89.06 80 GLU A C 1
ATOM 615 O O . GLU A 1 80 ? 12.285 0.103 3.618 1.00 89.06 80 GLU A O 1
ATOM 620 N N . HIS A 1 81 ? 11.273 0.715 1.714 1.00 86.25 81 HIS A N 1
ATOM 621 C CA . HIS A 1 81 ? 10.191 1.431 2.385 1.00 86.25 81 HIS A CA 1
ATOM 622 C C . HIS A 1 81 ? 9.266 0.488 3.160 1.00 86.25 81 HIS A C 1
ATOM 624 O O . HIS A 1 81 ? 8.961 0.752 4.322 1.00 86.25 81 HIS A O 1
ATOM 630 N N . VAL A 1 82 ? 8.840 -0.619 2.542 1.00 86.88 82 VAL A N 1
ATOM 631 C CA . VAL A 1 82 ? 7.987 -1.623 3.197 1.00 86.88 82 VAL A CA 1
ATOM 632 C C . VAL A 1 82 ? 8.719 -2.266 4.370 1.00 86.88 82 VAL A C 1
ATOM 634 O O . VAL A 1 82 ? 8.125 -2.432 5.433 1.00 86.88 82 VAL A O 1
ATOM 637 N N . GLU A 1 83 ? 10.010 -2.567 4.222 1.00 89.44 83 GLU A N 1
ATOM 638 C CA . GLU A 1 83 ? 10.808 -3.111 5.321 1.00 89.44 83 GLU A CA 1
ATOM 639 C C . GLU A 1 83 ? 10.912 -2.114 6.487 1.00 89.44 83 GLU A C 1
ATOM 641 O O . GLU A 1 83 ? 10.643 -2.476 7.630 1.00 89.44 83 GLU A O 1
ATOM 646 N N . ALA A 1 84 ? 11.170 -0.831 6.212 1.00 88.38 84 ALA A N 1
ATOM 647 C CA . ALA A 1 84 ? 11.200 0.207 7.246 1.00 88.38 84 ALA A CA 1
ATOM 648 C C . ALA A 1 84 ? 9.845 0.383 7.963 1.00 88.38 84 ALA A C 1
ATOM 650 O O . ALA A 1 84 ? 9.799 0.691 9.157 1.00 88.38 84 ALA A O 1
ATOM 651 N N . MET A 1 85 ? 8.724 0.185 7.258 1.00 87.38 85 MET A N 1
ATOM 652 C CA . MET A 1 85 ? 7.398 0.155 7.881 1.00 87.38 85 MET A CA 1
ATOM 653 C C . MET A 1 85 ? 7.234 -1.075 8.784 1.00 87.38 85 MET A C 1
ATOM 655 O O . MET A 1 85 ? 6.718 -0.936 9.897 1.00 87.38 85 MET A O 1
ATOM 659 N N . ARG A 1 86 ? 7.708 -2.245 8.335 1.00 87.62 86 ARG A N 1
ATOM 660 C CA . ARG A 1 86 ? 7.633 -3.528 9.055 1.00 87.62 86 ARG A CA 1
ATOM 661 C C . ARG A 1 86 ? 8.464 -3.565 10.329 1.00 87.62 86 ARG A C 1
ATOM 663 O O . ARG A 1 86 ? 8.007 -4.106 11.333 1.00 87.62 86 ARG A O 1
ATOM 670 N N . GLU A 1 87 ? 9.629 -2.918 10.340 1.00 87.56 87 GLU A N 1
ATOM 671 C CA . GLU A 1 87 ? 10.449 -2.740 11.551 1.00 87.56 87 GLU A CA 1
ATOM 672 C C . GLU A 1 87 ? 9.686 -2.047 12.694 1.00 87.56 87 GLU A C 1
ATOM 674 O O . GLU A 1 87 ? 10.036 -2.177 13.867 1.00 87.56 87 GLU A O 1
ATOM 679 N N . GLN A 1 88 ? 8.637 -1.302 12.352 1.00 83.56 88 GLN A N 1
ATOM 680 C CA . GLN A 1 88 ? 7.833 -0.517 13.279 1.00 83.56 88 GLN A CA 1
ATOM 681 C C . GLN A 1 88 ? 6.449 -1.143 13.547 1.00 83.56 88 GLN A C 1
ATOM 683 O O . GLN A 1 88 ? 5.732 -0.660 14.424 1.00 83.56 88 GLN A O 1
ATOM 688 N N . GLY A 1 89 ? 6.060 -2.192 12.816 1.00 84.31 89 GLY A N 1
ATOM 689 C CA . GLY A 1 89 ? 4.804 -2.922 12.997 1.00 84.31 89 GLY A CA 1
ATOM 690 C C . GLY A 1 89 ? 4.537 -3.905 11.856 1.00 84.31 89 GLY A C 1
ATOM 691 O O . GLY A 1 89 ? 4.781 -3.586 10.702 1.00 84.31 89 GLY A O 1
ATOM 692 N N . SER A 1 90 ? 4.026 -5.096 12.168 1.00 84.69 90 SER A N 1
ATOM 693 C CA . SER A 1 90 ? 3.789 -6.165 11.184 1.00 84.69 90 SER A CA 1
ATOM 694 C C . SER A 1 90 ? 2.481 -6.030 10.404 1.00 84.69 90 SER A C 1
ATOM 69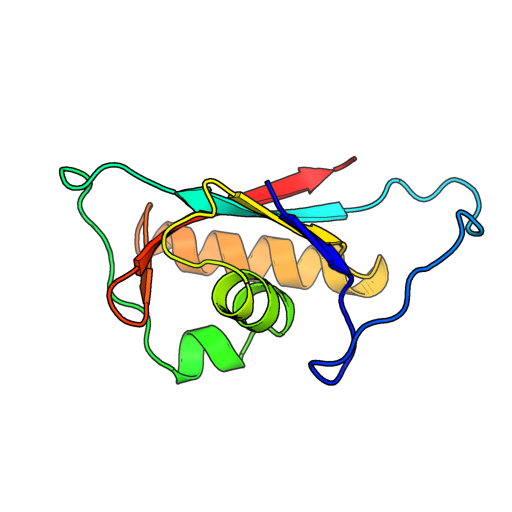6 O O . SER A 1 90 ? 2.328 -6.665 9.374 1.00 84.69 90 SER A O 1
ATOM 698 N N . ALA A 1 91 ? 1.535 -5.239 10.903 1.00 91.31 91 ALA A N 1
ATOM 699 C CA . ALA A 1 91 ? 0.272 -4.943 10.246 1.00 91.31 91 ALA A CA 1
ATOM 700 C C . ALA A 1 91 ? -0.081 -3.476 10.484 1.00 91.31 91 ALA A C 1
ATOM 702 O O . ALA A 1 91 ? 0.362 -2.851 11.456 1.00 91.31 91 ALA A O 1
ATOM 703 N N . PHE A 1 92 ? -0.885 -2.923 9.591 1.00 92.81 92 PHE A N 1
ATOM 704 C CA . PHE A 1 92 ? -1.109 -1.495 9.486 1.00 92.81 92 PHE A CA 1
ATOM 705 C C . PHE A 1 92 ? -2.591 -1.174 9.472 1.00 92.81 92 PHE A C 1
ATOM 707 O O . PHE A 1 92 ? -3.396 -1.930 8.941 1.00 92.81 92 PHE A O 1
ATOM 714 N N . GLU A 1 93 ? -2.946 -0.018 10.024 1.00 92.06 93 GLU A N 1
ATOM 715 C CA . GLU A 1 93 ? -4.281 0.546 9.894 1.00 92.06 93 GLU A CA 1
ATOM 716 C C . GL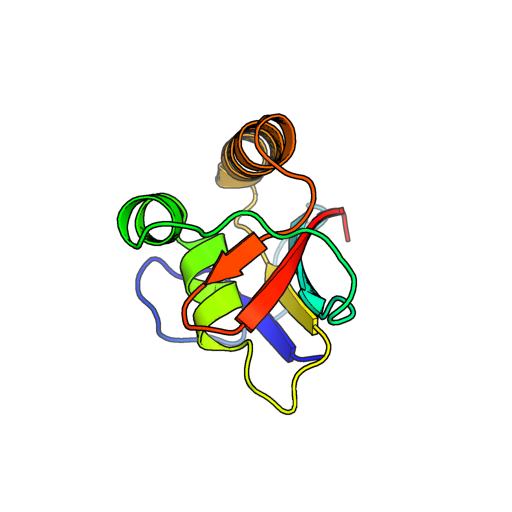U A 1 93 ? -4.213 1.921 9.240 1.00 92.06 93 GLU A C 1
ATOM 718 O O . GLU A 1 93 ? -3.490 2.810 9.694 1.00 92.06 93 GLU A O 1
ATOM 723 N N . PHE A 1 94 ? -5.013 2.127 8.199 1.00 90.50 94 PHE A N 1
ATOM 724 C CA . PHE A 1 94 ? -5.211 3.439 7.605 1.00 90.50 94 PHE A CA 1
ATOM 725 C C . PHE A 1 94 ? -6.674 3.641 7.226 1.00 90.50 94 PHE A C 1
ATOM 727 O O . PHE A 1 94 ? -7.301 2.758 6.652 1.00 90.50 94 PHE A O 1
ATOM 734 N N . ALA A 1 95 ? -7.229 4.813 7.550 1.00 87.06 95 ALA A N 1
ATOM 735 C CA . ALA A 1 95 ? -8.638 5.141 7.306 1.00 87.06 95 ALA A CA 1
ATOM 736 C C . ALA A 1 95 ? -9.635 4.077 7.835 1.00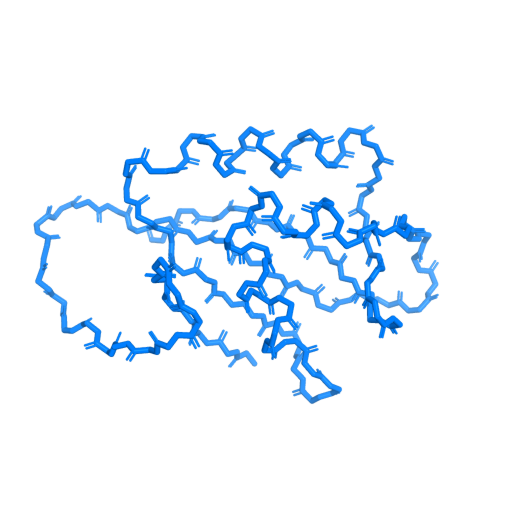 87.06 95 ALA A C 1
ATOM 738 O O . ALA A 1 95 ? -10.679 3.848 7.229 1.00 87.06 95 ALA A O 1
ATOM 739 N N . GLY A 1 96 ? -9.310 3.430 8.964 1.00 86.12 96 GLY A N 1
ATOM 740 C CA . GLY A 1 96 ? -10.126 2.374 9.577 1.00 86.12 96 GLY A CA 1
ATOM 741 C C . GLY A 1 96 ? -10.044 1.015 8.873 1.00 86.12 96 GLY A C 1
ATOM 742 O O . GLY A 1 96 ? -10.841 0.130 9.170 1.00 86.12 96 GLY A O 1
ATOM 743 N N . ARG A 1 97 ? -9.112 0.844 7.927 1.00 88.06 97 ARG A N 1
ATOM 744 C CA . ARG A 1 97 ? -8.843 -0.422 7.238 1.00 88.06 97 ARG A CA 1
ATOM 745 C C . ARG A 1 97 ? -7.536 -1.013 7.724 1.00 88.06 97 ARG A C 1
ATOM 747 O O . ARG A 1 97 ? -6.538 -0.298 7.773 1.00 88.06 97 ARG A O 1
ATOM 754 N N . ARG A 1 98 ? -7.560 -2.306 8.035 1.00 91.31 98 ARG A N 1
ATOM 755 C CA . ARG A 1 98 ? -6.431 -3.076 8.557 1.00 91.31 98 ARG A CA 1
ATOM 756 C C . ARG A 1 98 ? -5.849 -3.947 7.457 1.00 91.31 98 ARG A C 1
ATOM 758 O O . ARG A 1 98 ? -6.610 -4.545 6.704 1.00 91.31 98 ARG A O 1
ATOM 765 N N . PHE A 1 99 ? -4.529 -3.982 7.340 1.00 91.69 99 PHE A N 1
ATOM 766 C CA . PHE A 1 99 ? -3.861 -4.749 6.297 1.00 91.69 99 PHE A CA 1
ATOM 767 C C . PHE A 1 99 ? -2.394 -5.059 6.601 1.00 91.69 99 PHE A C 1
ATOM 769 O O . PHE A 1 99 ? -1.743 -4.347 7.362 1.00 91.69 99 PHE A O 1
ATOM 776 N N . ASP A 1 100 ? -1.853 -6.074 5.933 1.00 92.56 100 ASP A N 1
ATOM 777 C CA . ASP A 1 100 ? -0.411 -6.308 5.793 1.00 92.56 100 ASP A CA 1
ATOM 778 C C . ASP A 1 100 ? 0.067 -5.847 4.404 1.00 92.56 100 ASP A C 1
ATOM 780 O O . ASP A 1 100 ? -0.717 -5.732 3.457 1.00 92.56 100 ASP A O 1
ATOM 784 N N . LEU A 1 101 ? 1.357 -5.550 4.291 1.00 91.00 101 LEU A N 1
ATOM 785 C CA . LEU A 1 101 ? 2.051 -5.172 3.069 1.00 91.00 101 LEU A CA 1
ATOM 786 C C . LEU A 1 101 ? 3.116 -6.214 2.750 1.00 91.00 101 LEU A C 1
ATOM 788 O O . LEU A 1 101 ? 4.016 -6.426 3.554 1.00 91.00 101 LEU A O 1
ATOM 792 N N . GLU A 1 102 ? 3.089 -6.786 1.551 1.00 88.75 102 GLU A N 1
ATOM 793 C CA . GLU A 1 102 ? 4.119 -7.692 1.039 1.00 88.75 102 GLU A CA 1
ATOM 794 C C . GLU A 1 102 ? 4.705 -7.182 -0.278 1.00 88.75 102 GLU A C 1
ATOM 796 O O . GLU A 1 102 ? 4.015 -6.557 -1.080 1.00 88.75 102 GLU A O 1
ATOM 801 N N . VAL A 1 103 ? 5.973 -7.494 -0.552 1.00 86.19 103 VAL A N 1
ATOM 802 C CA . VAL A 1 103 ? 6.587 -7.255 -1.866 1.00 86.19 103 VAL A CA 1
ATOM 803 C C . VAL A 1 103 ? 6.896 -8.595 -2.522 1.00 86.19 103 VAL A C 1
ATOM 805 O O . VAL A 1 103 ? 7.639 -9.407 -1.975 1.00 86.19 103 VAL A O 1
ATOM 808 N N . VAL A 1 104 ? 6.328 -8.832 -3.706 1.00 84.25 104 VAL A N 1
ATOM 809 C CA . VAL A 1 104 ? 6.407 -10.117 -4.415 1.00 84.25 104 VAL A CA 1
ATOM 810 C C . VAL A 1 104 ? 6.991 -9.925 -5.815 1.00 84.25 104 VAL A C 1
ATOM 812 O O . VAL A 1 104 ? 6.548 -9.062 -6.575 1.00 84.25 104 VAL A O 1
ATOM 815 N N . ALA A 1 105 ? 7.967 -10.760 -6.183 1.00 79.00 105 ALA A N 1
ATOM 816 C CA . ALA A 1 105 ? 8.431 -10.904 -7.565 1.00 79.00 105 ALA A CA 1
ATOM 817 C C . ALA A 1 105 ? 7.498 -11.863 -8.330 1.00 79.00 105 ALA A C 1
ATOM 819 O O . ALA A 1 105 ? 7.195 -12.946 -7.833 1.00 79.00 105 ALA A O 1
ATOM 820 N N . GLY A 1 106 ? 7.001 -11.441 -9.494 1.00 63.69 106 GLY A N 1
ATOM 821 C CA . GLY A 1 106 ? 5.981 -12.141 -10.288 1.00 63.69 106 GLY A CA 1
ATOM 822 C C . GLY A 1 106 ? 6.501 -13.028 -11.399 1.00 63.69 106 GLY A C 1
ATOM 823 O O . GLY A 1 106 ? 7.692 -13.366 -11.387 1.00 63.69 106 GLY A O 1
#

Mean predicted aligned error: 7.92 Å

Organism: NCBI:txid2692200

Solvent-accessible surface area (backbone atoms only — not comparable to full-atom values): 6380 Å² total; per-residue (Å²): 109,47,84,48,64,70,52,106,51,105,65,86,75,90,76,73,95,78,68,86,92,65,70,50,36,27,44,33,37,33,59,54,66,93,86,59,81,58,38,76,58,52,73,65,66,37,67,76,35,68,60,54,40,53,30,56,75,64,55,47,100,87,37,58,28,22,37,23,37,47,57,84,92,45,44,6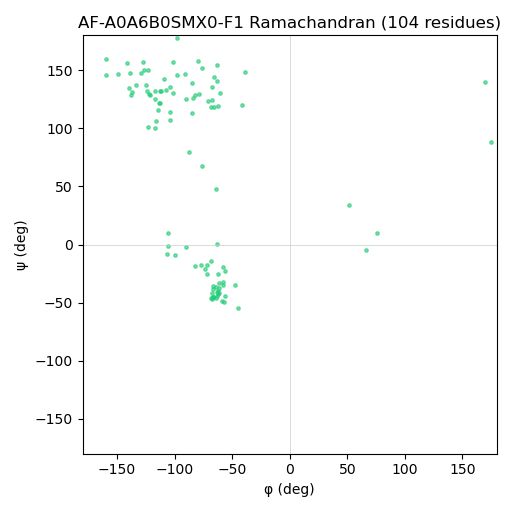6,62,50,54,54,50,54,50,61,49,42,79,74,34,80,25,33,27,49,97,91,42,53,28,33,80,47,79,47,78,99

Foldseek 3Di:
DAEAEDDPDQDDDDDDPDDPDDFWKKKKKAADDPPFDADEDDPVLCVVDSRSVNFVVPDDPVDRMYIYTDDPVCLVVVVVSLVVVVVVPQWHDYPNGIIGIDMDGD